Protein AF-A0A8S8YWQ6-F1 (afdb_monomer_lite)

Radius of gyration: 25.41 Å; chains: 1; bounding box: 60×23×82 Å

Secondary structure (DSSP, 8-state):
----S--EEEEEGGGSTTTS-SEEEETTEEEEEEBTTTTB-HHHHHHHHHHHHHHHHHHHHHTT-TT--HHHHHHHHHHHHHHHHHHHHHHHHHHHHHHHHHHHHHHHHHHHHHHHHHHHHHHTT-

pLDDT: mean 85.39, std 10.54, range [41.44, 98.25]

Foldseek 3Di:
DPDDQEEEAEDAQVVQDDPHDQWDDDPRYIYHYDHPVVRRCLRVVLVVVLNVLVVVVVVCVVVVPPPDPVVVSVVVSVVSVVVVSVVVVVVVVVVVVVVVVVVVVVVVVVVVVVVVVVVVVVVVVD

Structure (mmCIF, N/CA/C/O backbone):
data_AF-A0A8S8YWQ6-F1
#
_entry.id   AF-A0A8S8YWQ6-F1
#
loop_
_atom_site.group_PDB
_atom_site.id
_atom_site.type_symbol
_atom_site.label_atom_id
_atom_site.label_alt_id
_atom_site.label_comp_id
_atom_site.label_asym_id
_atom_site.label_entity_id
_atom_site.label_seq_id
_atom_site.pdbx_PDB_ins_code
_atom_site.Cartn_x
_atom_site.Cartn_y
_atom_site.Cartn_z
_atom_site.occupancy
_atom_site.B_iso_or_equiv
_atom_site.auth_seq_id
_atom_site.auth_comp_id
_atom_site.auth_asym_id
_atom_site.auth_atom_id
_atom_site.pdbx_PDB_model_num
ATOM 1 N N . MET A 1 1 ? -28.868 10.531 22.334 1.00 41.44 1 MET A N 1
ATOM 2 C CA . MET A 1 1 ? -28.285 11.270 21.193 1.00 41.44 1 MET A CA 1
ATOM 3 C C . MET A 1 1 ? -28.270 10.311 20.001 1.00 41.44 1 MET A C 1
ATOM 5 O O . MET A 1 1 ? -27.712 9.237 20.151 1.00 41.44 1 MET A O 1
ATOM 9 N N . ARG A 1 2 ? -28.963 10.593 18.886 1.00 46.91 2 ARG A N 1
ATOM 10 C CA . ARG A 1 2 ? -28.891 9.784 17.646 1.00 46.91 2 ARG A CA 1
ATOM 11 C C . ARG A 1 2 ? -27.963 10.508 16.667 1.00 46.91 2 ARG A C 1
ATOM 13 O O . ARG A 1 2 ? -28.437 11.207 15.781 1.00 46.91 2 ARG A O 1
ATOM 20 N N . GLY A 1 3 ? -26.660 10.428 16.908 1.00 60.19 3 GLY A N 1
ATOM 21 C CA . GLY A 1 3 ? -25.619 10.933 16.010 1.00 60.19 3 GLY A CA 1
ATOM 22 C C . GLY A 1 3 ? -24.643 9.803 15.699 1.00 60.19 3 GLY A C 1
ATOM 23 O O . GLY A 1 3 ? -24.476 8.909 16.528 1.00 60.19 3 GLY A O 1
ATOM 24 N N . ALA A 1 4 ? -24.048 9.804 14.506 1.00 65.31 4 ALA A N 1
ATOM 25 C CA . ALA A 1 4 ? -22.941 8.900 14.212 1.00 65.31 4 ALA A CA 1
ATOM 26 C C . ALA A 1 4 ? -21.738 9.294 15.085 1.00 65.31 4 ALA A C 1
ATOM 28 O O . ALA A 1 4 ? -21.387 10.468 15.121 1.00 65.31 4 ALA A O 1
ATOM 29 N N . VAL A 1 5 ? -21.152 8.321 15.789 1.00 75.81 5 VAL A N 1
ATOM 30 C CA . VAL A 1 5 ? -19.989 8.516 16.683 1.00 75.81 5 VAL A CA 1
ATOM 31 C C . VAL A 1 5 ? -18.671 8.521 15.897 1.00 75.81 5 VAL A C 1
ATOM 33 O O . VAL A 1 5 ? -17.676 9.063 16.344 1.00 75.81 5 VAL A O 1
ATOM 36 N N . CYS A 1 6 ? -18.650 7.908 14.713 1.00 82.06 6 CYS A N 1
ATOM 37 C CA . CYS A 1 6 ? -17.522 7.943 13.786 1.00 82.06 6 CYS A CA 1
ATOM 38 C C . CYS A 1 6 ? -17.994 7.579 12.372 1.00 82.06 6 CYS A C 1
ATOM 40 O O . CYS A 1 6 ? -18.951 6.811 12.212 1.00 82.06 6 CYS A O 1
ATOM 42 N N . GLY A 1 7 ? -17.299 8.070 11.346 1.00 86.12 7 GLY A N 1
ATOM 43 C CA . GLY A 1 7 ? -17.546 7.747 9.941 1.00 86.12 7 GLY A CA 1
ATOM 44 C C . GLY A 1 7 ? -16.299 7.227 9.226 1.00 86.12 7 GLY A C 1
ATOM 45 O O . GLY A 1 7 ? -15.176 7.615 9.542 1.00 86.12 7 GLY A O 1
ATOM 46 N N . ILE A 1 8 ? -16.500 6.357 8.232 1.00 91.81 8 ILE A N 1
ATOM 47 C CA . ILE A 1 8 ? -15.454 5.944 7.288 1.00 91.81 8 ILE A CA 1
ATOM 48 C C . ILE A 1 8 ? -15.889 6.374 5.886 1.00 91.81 8 ILE A C 1
ATOM 50 O O . ILE A 1 8 ? -16.805 5.790 5.307 1.00 91.81 8 ILE A O 1
ATOM 54 N N . GLY A 1 9 ? -15.239 7.401 5.350 1.00 89.94 9 GLY A N 1
ATOM 55 C CA . GLY A 1 9 ? -15.332 7.788 3.949 1.00 89.94 9 GLY A CA 1
ATOM 56 C C . GLY A 1 9 ? -14.414 6.918 3.095 1.00 89.94 9 GLY A C 1
ATOM 57 O O . GLY A 1 9 ? -13.270 6.658 3.469 1.00 89.94 9 GLY A O 1
ATOM 58 N N . LEU A 1 10 ? -14.908 6.472 1.942 1.00 90.19 10 LEU A N 1
ATOM 59 C CA . LEU A 1 10 ? -14.115 5.729 0.965 1.00 90.19 10 LEU A CA 1
ATOM 60 C C . LEU A 1 10 ? -13.709 6.651 -0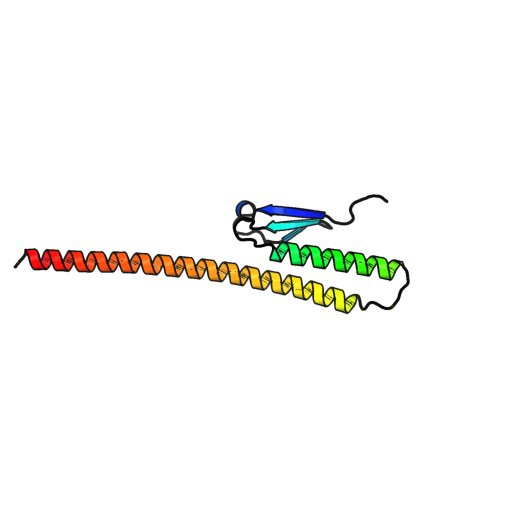.177 1.00 90.19 10 LEU A C 1
ATOM 62 O O . LEU A 1 10 ? -14.528 7.416 -0.685 1.00 90.19 10 LEU A O 1
ATOM 66 N N . MET A 1 11 ? -12.461 6.534 -0.608 1.00 89.00 11 MET A N 1
ATOM 67 C CA . MET A 1 11 ? -11.953 7.216 -1.790 1.00 89.00 11 MET A CA 1
ATOM 68 C C . MET A 1 11 ? -11.182 6.222 -2.650 1.00 89.00 11 MET A C 1
ATOM 70 O O . MET A 1 11 ? -10.412 5.420 -2.126 1.00 89.00 11 MET A O 1
ATOM 74 N N . GLU A 1 12 ? -11.369 6.244 -3.972 1.00 85.69 12 GLU A N 1
ATOM 75 C CA . GLU A 1 12 ? -10.539 5.386 -4.824 1.00 85.69 12 GLU A CA 1
ATOM 76 C C . GLU A 1 12 ? -9.089 5.875 -4.791 1.00 85.69 12 GLU A C 1
ATOM 78 O O . GLU A 1 12 ? -8.822 7.079 -4.875 1.00 85.69 12 GLU A O 1
ATOM 83 N N . ARG A 1 13 ? -8.142 4.935 -4.729 1.00 78.56 13 ARG A N 1
ATOM 84 C CA . ARG A 1 13 ? -6.709 5.223 -4.594 1.00 78.56 13 ARG A CA 1
ATOM 85 C C . ARG A 1 13 ? -6.199 6.211 -5.647 1.00 78.56 13 ARG A C 1
ATOM 87 O O . ARG A 1 13 ? -5.398 7.083 -5.319 1.00 78.56 13 ARG A O 1
ATOM 94 N N . LYS A 1 14 ? -6.683 6.122 -6.891 1.00 80.31 14 LYS A N 1
ATOM 95 C CA . LYS A 1 14 ? -6.263 7.011 -7.990 1.00 80.31 14 LYS A CA 1
ATOM 96 C C . LYS A 1 14 ? -6.551 8.499 -7.731 1.00 80.31 14 LYS A C 1
ATOM 98 O O . LYS A 1 14 ? -5.873 9.347 -8.301 1.00 80.31 14 LYS A O 1
ATOM 103 N N . TRP A 1 15 ? -7.491 8.820 -6.838 1.00 80.25 15 TRP A N 1
ATOM 104 C CA . TRP A 1 15 ? -7.853 10.196 -6.477 1.00 80.25 15 TRP A CA 1
ATOM 105 C C . TRP A 1 15 ? -7.116 10.731 -5.241 1.00 80.25 15 TRP A C 1
ATOM 107 O O . TRP A 1 15 ? -7.170 11.928 -4.982 1.00 80.25 15 TRP A O 1
ATOM 117 N N . MET A 1 16 ? -6.393 9.883 -4.497 1.00 74.12 16 MET A N 1
ATOM 118 C CA . MET A 1 16 ? -5.637 10.293 -3.297 1.00 74.12 16 MET A CA 1
ATOM 119 C C . MET A 1 16 ? -4.340 11.047 -3.618 1.00 74.12 16 MET A C 1
ATOM 121 O O . MET A 1 16 ? -3.723 11.658 -2.751 1.00 74.12 16 MET A O 1
ATOM 125 N N . GLY A 1 17 ? -3.893 11.036 -4.872 1.00 65.19 17 GLY A N 1
ATOM 126 C CA . GLY A 1 17 ? -2.594 11.593 -5.238 1.00 65.19 17 GLY A CA 1
ATOM 127 C C . GLY A 1 17 ? -1.414 10.791 -4.668 1.00 65.19 17 GLY A C 1
ATOM 128 O O . GLY A 1 17 ? -1.547 9.915 -3.820 1.00 65.19 17 GLY A O 1
ATOM 129 N N . VAL A 1 18 ? -0.210 11.086 -5.161 1.00 58.94 18 VAL A N 1
ATOM 130 C CA . VAL A 1 18 ? 0.992 10.243 -4.965 1.00 58.94 18 VAL A CA 1
ATOM 131 C C . VAL A 1 18 ? 1.559 10.304 -3.534 1.00 58.94 18 VAL A C 1
ATOM 133 O O . VAL A 1 18 ? 2.380 9.475 -3.154 1.00 58.94 18 VAL A O 1
ATOM 136 N N . ARG A 1 19 ? 1.147 11.293 -2.728 1.00 55.50 19 ARG A N 1
ATOM 137 C CA . ARG A 1 19 ? 1.719 11.571 -1.395 1.00 55.50 19 ARG A CA 1
ATOM 138 C C . ARG A 1 19 ? 0.746 11.409 -0.226 1.00 55.50 19 ARG A C 1
ATOM 140 O O . ARG A 1 19 ? 1.184 11.562 0.910 1.00 55.50 19 ARG A O 1
ATOM 147 N N . GLN A 1 20 ? -0.541 11.145 -0.461 1.00 57.28 20 GLN A N 1
ATOM 148 C CA . GLN A 1 20 ? -1.473 10.964 0.654 1.00 57.28 20 GLN A CA 1
ATOM 149 C C . GLN A 1 20 ? -1.347 9.555 1.232 1.00 57.28 20 GLN A C 1
ATOM 151 O O . GLN A 1 20 ? -1.272 8.562 0.508 1.00 57.28 20 GLN A O 1
ATOM 156 N N . HIS A 1 21 ? -1.327 9.475 2.562 1.00 63.66 21 HIS A N 1
ATOM 157 C CA . HIS A 1 21 ? -1.472 8.212 3.271 1.00 63.66 21 HIS A CA 1
ATOM 158 C C . HIS A 1 21 ? -2.797 7.556 2.869 1.00 63.66 21 HIS A C 1
ATOM 160 O O . HIS A 1 21 ? -3.814 8.234 2.768 1.00 63.66 21 HIS A O 1
ATOM 166 N N . VAL A 1 22 ? -2.804 6.231 2.692 1.00 75.06 22 VAL A N 1
ATOM 167 C CA . VAL A 1 22 ? -4.010 5.452 2.335 1.00 75.06 22 VAL A CA 1
ATOM 168 C C . VAL A 1 22 ? -5.093 5.552 3.423 1.00 75.06 22 VAL A C 1
ATOM 170 O O . VAL A 1 22 ? -6.240 5.185 3.200 1.00 75.06 22 VAL A O 1
ATOM 173 N N . VAL A 1 23 ? -4.740 6.054 4.606 1.00 83.50 23 VAL A N 1
ATOM 174 C CA . VAL A 1 23 ? -5.671 6.398 5.677 1.00 83.50 23 VAL A CA 1
ATOM 175 C C . VAL A 1 23 ? -5.399 7.838 6.108 1.00 83.50 23 VAL A C 1
ATOM 177 O O . VAL A 1 23 ? -4.311 8.137 6.600 1.00 83.50 23 VAL A O 1
ATOM 180 N N . GLY A 1 24 ? -6.387 8.710 5.935 1.00 81.31 24 GLY A N 1
ATOM 181 C CA . GLY A 1 24 ? -6.468 10.022 6.571 1.00 81.31 24 GLY A CA 1
ATOM 182 C C . GLY A 1 24 ? -7.413 9.964 7.769 1.00 81.31 24 GLY A C 1
ATOM 183 O O . GLY A 1 24 ? -8.399 9.227 7.741 1.00 81.31 24 GLY A O 1
ATOM 184 N N . GLN A 1 25 ? -7.115 10.720 8.822 1.00 82.31 25 GLN A N 1
ATOM 185 C CA . GLN A 1 25 ? -7.999 10.872 9.976 1.00 82.31 25 GLN A CA 1
ATOM 186 C C . GLN A 1 25 ? -8.289 12.360 10.182 1.00 82.31 25 GLN A C 1
ATOM 188 O O . GLN A 1 25 ? -7.356 13.153 10.291 1.00 82.31 25 GLN A O 1
ATOM 193 N N . GLU A 1 26 ? -9.571 12.708 10.245 1.00 80.69 26 GLU A N 1
ATOM 194 C CA . GLU A 1 26 ? -10.078 14.028 10.619 1.00 80.69 26 GLU A CA 1
ATOM 195 C C . GLU A 1 26 ? -11.003 13.844 11.823 1.00 80.69 26 GLU A C 1
ATOM 197 O O . GLU A 1 26 ? -12.126 13.353 11.693 1.00 80.69 26 GLU A O 1
ATOM 202 N N . ASP A 1 27 ? -10.497 14.183 13.008 1.00 83.19 27 ASP A N 1
ATOM 203 C CA . ASP A 1 27 ? -11.159 13.953 14.293 1.00 83.19 27 ASP A CA 1
ATOM 204 C C . ASP A 1 27 ? -11.596 12.484 14.477 1.00 83.19 27 ASP A C 1
ATOM 206 O O . ASP A 1 27 ? -10.764 11.570 14.545 1.00 83.19 27 ASP A O 1
ATOM 210 N N . GLU A 1 28 ? -12.906 12.255 14.565 1.00 79.31 28 GLU A N 1
ATOM 211 C CA . GLU A 1 28 ? -13.545 10.946 14.731 1.00 79.31 28 GLU A CA 1
ATOM 212 C C . GLU A 1 28 ? -13.778 10.231 13.387 1.00 79.31 28 GLU A C 1
ATOM 214 O O . GLU A 1 28 ? -14.177 9.065 13.356 1.00 79.31 28 GLU A O 1
ATOM 219 N N . ASN A 1 29 ? -13.521 10.906 12.263 1.00 85.12 29 ASN A N 1
ATOM 220 C CA . ASN A 1 29 ? -13.765 10.397 10.922 1.00 85.12 29 ASN A CA 1
ATOM 221 C C . ASN A 1 29 ? -12.478 9.947 10.233 1.00 85.12 29 ASN A C 1
ATOM 223 O O . ASN A 1 29 ? -11.397 10.508 10.412 1.00 85.12 29 ASN A O 1
ATOM 227 N N . PHE A 1 30 ? -12.614 8.930 9.390 1.00 88.56 30 PHE A N 1
ATOM 228 C CA . PHE A 1 30 ? -11.521 8.365 8.613 1.00 88.56 30 PHE A CA 1
ATOM 229 C C . PHE A 1 30 ? -11.836 8.467 7.127 1.00 88.56 30 PHE A C 1
ATOM 231 O O . PHE A 1 30 ? -12.946 8.158 6.706 1.00 88.56 30 PHE A O 1
ATOM 238 N N . ILE A 1 31 ? -10.845 8.843 6.327 1.00 89.31 31 ILE A N 1
ATOM 239 C CA . ILE A 1 31 ? -10.886 8.734 4.868 1.00 89.31 31 ILE A CA 1
ATOM 240 C C . ILE A 1 31 ? -9.937 7.609 4.480 1.00 89.31 31 ILE A C 1
ATOM 242 O O . ILE A 1 31 ? -8.752 7.651 4.810 1.00 89.31 31 ILE A O 1
ATOM 246 N N . VAL A 1 32 ? -10.452 6.593 3.795 1.00 90.00 32 VAL A N 1
ATOM 247 C CA . VAL A 1 32 ? -9.685 5.405 3.426 1.00 90.00 32 VAL A CA 1
ATOM 248 C C . VAL A 1 32 ? -9.630 5.240 1.916 1.00 90.00 32 VAL A C 1
ATOM 250 O O . VAL A 1 32 ? -10.653 5.170 1.235 1.00 90.00 32 VAL A O 1
ATOM 253 N N . GLY A 1 33 ? -8.404 5.123 1.419 1.00 88.94 33 GLY A N 1
ATOM 254 C CA . GLY A 1 33 ? -8.088 4.720 0.063 1.00 88.94 33 GLY A CA 1
ATOM 255 C C . GLY A 1 33 ? -8.383 3.255 -0.185 1.00 88.94 33 GLY A C 1
ATOM 256 O O . GLY A 1 33 ? -7.799 2.395 0.474 1.00 88.94 33 GLY A O 1
ATOM 257 N N . VAL A 1 34 ? -9.223 2.976 -1.175 1.00 88.81 34 VAL A N 1
ATOM 258 C CA . VAL A 1 34 ? -9.520 1.620 -1.650 1.00 88.81 34 VAL A CA 1
ATOM 259 C C . VAL A 1 34 ? -9.155 1.473 -3.122 1.00 88.81 34 VAL A C 1
ATOM 261 O O . VAL A 1 34 ? -9.201 2.434 -3.892 1.00 88.81 34 VAL A O 1
ATOM 264 N N . ASP A 1 35 ? -8.766 0.266 -3.511 1.00 86.00 35 ASP A N 1
ATOM 265 C CA . ASP A 1 35 ? -8.470 -0.083 -4.899 1.00 86.00 35 ASP A CA 1
ATOM 266 C C . ASP A 1 35 ? -9.448 -1.174 -5.333 1.00 86.00 35 ASP A C 1
ATOM 268 O O . ASP A 1 35 ? -9.234 -2.354 -5.056 1.00 86.00 35 ASP A O 1
ATOM 272 N N . TRP A 1 36 ? -10.560 -0.754 -5.941 1.00 85.25 36 TRP A N 1
ATOM 273 C CA . TRP A 1 36 ? -11.629 -1.659 -6.367 1.00 85.25 36 TRP A CA 1
ATOM 274 C C . TRP A 1 36 ? -11.169 -2.624 -7.457 1.00 85.25 36 TRP A C 1
ATOM 276 O O . TRP A 1 36 ? -11.602 -3.768 -7.475 1.00 85.25 36 TRP A O 1
ATOM 286 N N . ASP A 1 37 ? -10.268 -2.180 -8.333 1.00 86.62 37 ASP A N 1
ATOM 287 C CA . ASP A 1 37 ? -9.798 -2.976 -9.469 1.00 86.62 37 ASP A CA 1
ATOM 288 C C . ASP A 1 37 ? -8.871 -4.120 -9.028 1.00 86.62 37 ASP A C 1
ATOM 290 O O . ASP A 1 37 ? -8.739 -5.124 -9.725 1.00 86.62 37 ASP A O 1
ATOM 294 N N . ASN A 1 38 ? -8.226 -3.972 -7.866 1.00 83.62 38 ASN A N 1
ATOM 295 C CA . ASN A 1 38 ? -7.258 -4.927 -7.324 1.00 83.62 38 ASN A CA 1
ATOM 296 C C . ASN A 1 38 ? -7.728 -5.607 -6.027 1.00 83.62 38 ASN A C 1
ATOM 298 O O . ASN A 1 38 ? -6.904 -6.208 -5.333 1.00 83.62 38 ASN A O 1
ATOM 302 N N . ASP A 1 39 ? -9.008 -5.462 -5.667 1.00 85.25 39 ASP A N 1
ATOM 303 C CA . ASP A 1 39 ? -9.592 -5.941 -4.407 1.00 85.25 39 ASP A CA 1
ATOM 304 C C . ASP A 1 39 ? -8.758 -5.572 -3.153 1.00 85.25 39 ASP A C 1
ATOM 306 O O . ASP A 1 39 ? -8.674 -6.319 -2.172 1.00 85.25 39 ASP A O 1
ATOM 310 N N . ASP A 1 40 ? -8.104 -4.403 -3.159 1.00 85.19 40 ASP A N 1
ATOM 311 C CA . ASP A 1 40 ? -7.243 -3.967 -2.054 1.00 85.19 40 ASP A CA 1
ATOM 312 C C . ASP A 1 40 ? -8.051 -3.185 -1.016 1.00 85.19 40 ASP A C 1
ATOM 314 O O . ASP A 1 40 ? -8.169 -1.954 -1.061 1.00 85.19 40 ASP A O 1
ATOM 318 N N . PHE A 1 41 ? -8.596 -3.929 -0.054 1.00 89.62 41 PHE A N 1
ATOM 319 C CA . PHE A 1 41 ? -9.406 -3.403 1.047 1.00 89.62 41 PHE A CA 1
ATOM 320 C C . PHE A 1 41 ? -8.712 -3.486 2.410 1.00 89.62 41 PHE A C 1
ATOM 322 O O . PHE A 1 41 ? -9.337 -3.213 3.434 1.00 89.62 41 PHE A O 1
ATOM 329 N N . LEU A 1 42 ? -7.420 -3.830 2.461 1.00 89.56 42 LEU A N 1
ATOM 330 C CA . LEU A 1 42 ? -6.725 -4.076 3.729 1.00 89.56 42 LEU A CA 1
ATOM 331 C C . LEU A 1 42 ? -6.748 -2.848 4.654 1.00 89.56 42 LEU A C 1
ATOM 333 O O . LEU A 1 42 ? -6.951 -2.974 5.860 1.00 89.56 42 LEU A O 1
ATOM 337 N N . ALA A 1 43 ? -6.567 -1.648 4.095 1.00 88.75 43 ALA A N 1
ATOM 338 C CA . ALA A 1 43 ? -6.632 -0.411 4.870 1.00 88.75 43 ALA A CA 1
ATOM 339 C C . ALA A 1 43 ? -8.028 -0.184 5.473 1.00 88.75 43 ALA A C 1
ATOM 341 O O . ALA A 1 43 ? -8.142 0.164 6.649 1.00 88.75 43 ALA A O 1
ATOM 342 N N . LEU A 1 44 ? -9.080 -0.446 4.690 1.00 92.19 44 LEU A N 1
ATOM 343 C CA . LEU A 1 44 ? -10.468 -0.361 5.139 1.00 92.19 44 LEU A CA 1
ATOM 344 C C . LEU A 1 44 ? -10.744 -1.375 6.245 1.00 92.19 44 LEU A C 1
ATOM 346 O O . LEU A 1 44 ? -11.309 -1.016 7.275 1.00 92.19 44 LEU A O 1
ATOM 350 N N . GLU A 1 45 ? -10.298 -2.615 6.071 1.00 92.12 45 GLU A N 1
ATOM 351 C CA . GLU A 1 45 ? -10.465 -3.668 7.066 1.00 92.12 45 GLU A CA 1
ATOM 352 C C . GLU A 1 45 ? -9.806 -3.292 8.399 1.00 92.12 45 GLU A C 1
ATOM 354 O O . GLU A 1 45 ? -10.436 -3.405 9.453 1.00 92.12 45 GLU A O 1
ATOM 359 N N . VAL A 1 46 ? -8.563 -2.799 8.365 1.00 90.06 46 VAL A N 1
ATOM 360 C CA . VAL A 1 46 ? -7.836 -2.373 9.569 1.00 90.06 46 VAL A CA 1
ATOM 361 C C . VAL A 1 46 ? -8.561 -1.224 10.267 1.00 90.06 46 VAL A C 1
ATOM 363 O O . VAL A 1 46 ? -8.751 -1.286 11.484 1.00 90.06 46 VAL A O 1
ATOM 366 N N . VAL A 1 47 ? -8.992 -0.195 9.531 1.00 90.00 47 VAL A N 1
ATOM 367 C CA . VAL A 1 47 ? -9.709 0.956 10.105 1.00 90.00 47 VAL A CA 1
ATOM 368 C C . VAL A 1 47 ? -11.049 0.523 10.695 1.00 90.00 47 VAL A C 1
ATOM 370 O O . VAL A 1 47 ? -11.318 0.810 11.861 1.00 90.00 47 VAL A O 1
ATOM 373 N N . TYR A 1 48 ? -11.846 -0.235 9.942 1.00 91.81 48 TYR A N 1
ATOM 374 C CA . TYR A 1 48 ? -13.146 -0.735 10.381 1.00 91.81 48 TYR A CA 1
ATOM 375 C C . TYR A 1 48 ? -13.035 -1.595 11.642 1.00 91.81 48 TYR A C 1
ATOM 377 O O . TYR A 1 48 ? -13.726 -1.348 12.632 1.00 91.81 48 TYR A O 1
ATOM 385 N N . ARG A 1 49 ? -12.138 -2.590 11.643 1.00 91.00 49 ARG A N 1
ATOM 386 C CA . ARG A 1 49 ? -11.956 -3.486 12.793 1.00 91.00 49 ARG A CA 1
ATOM 387 C C . ARG A 1 49 ? -11.420 -2.740 14.011 1.00 91.00 49 ARG A C 1
ATOM 389 O O . ARG A 1 49 ? -11.825 -3.057 15.127 1.00 91.00 49 ARG A O 1
ATOM 396 N N . THR A 1 50 ? -10.571 -1.734 13.800 1.00 88.50 50 THR A N 1
ATOM 397 C CA . THR A 1 50 ? -10.064 -0.881 14.880 1.00 88.50 50 THR A CA 1
ATOM 398 C C . THR A 1 50 ? -11.175 -0.053 15.512 1.00 88.50 50 THR A C 1
ATOM 400 O O . THR A 1 50 ? -11.356 -0.124 16.724 1.00 88.50 50 THR A O 1
ATOM 403 N N . LEU A 1 51 ? -11.948 0.670 14.701 1.00 88.06 51 LEU A N 1
ATOM 404 C CA . LEU A 1 51 ? -13.069 1.485 15.171 1.00 88.06 51 LEU A CA 1
ATOM 405 C C . LEU A 1 51 ? -14.109 0.646 15.906 1.00 88.06 51 LEU A C 1
ATOM 407 O O . LEU A 1 51 ? -14.503 0.966 17.023 1.00 88.06 51 LEU A O 1
ATOM 411 N N . ARG A 1 52 ? -14.503 -0.483 15.313 1.00 89.06 52 ARG A N 1
ATOM 412 C CA . ARG A 1 52 ? -15.465 -1.400 15.925 1.00 89.06 52 ARG A CA 1
ATOM 413 C C . ARG A 1 52 ? -14.984 -1.899 17.288 1.00 89.06 52 ARG A C 1
ATOM 415 O O . ARG A 1 52 ? -15.772 -1.949 18.224 1.00 89.06 52 ARG A O 1
ATOM 422 N N . ALA A 1 53 ? -13.712 -2.277 17.404 1.00 88.00 53 ALA A N 1
ATOM 423 C CA . ALA A 1 53 ? -13.153 -2.743 18.668 1.00 88.00 53 ALA A CA 1
ATOM 424 C C . ALA A 1 53 ? -13.116 -1.636 19.735 1.00 88.00 53 ALA A C 1
ATOM 426 O O . ALA A 1 53 ? -13.404 -1.911 20.897 1.00 88.00 53 ALA A O 1
ATOM 427 N N . GLN A 1 54 ? -12.806 -0.395 19.345 1.00 84.69 54 GLN A N 1
ATOM 428 C CA . GLN A 1 54 ? -12.825 0.759 20.251 1.00 84.69 54 GLN A CA 1
ATOM 429 C C . GLN A 1 54 ? -14.233 1.035 20.786 1.00 84.69 54 GLN A C 1
ATOM 431 O O . GLN A 1 54 ? -14.398 1.118 21.999 1.00 84.69 54 GLN A O 1
ATOM 436 N N . LEU A 1 55 ? -15.235 1.072 19.903 1.00 86.19 55 LEU A N 1
ATOM 437 C CA . LEU A 1 55 ? -16.634 1.304 20.278 1.00 86.19 55 LEU A CA 1
ATOM 438 C C . LEU A 1 55 ? -17.168 0.224 21.227 1.00 86.19 55 LEU A C 1
ATOM 440 O O . LEU A 1 55 ? -17.798 0.537 22.231 1.00 86.19 55 LEU A O 1
ATOM 444 N N . ILE A 1 56 ? -16.879 -1.053 20.947 1.00 86.44 56 ILE A N 1
ATOM 445 C CA . ILE A 1 56 ? -17.288 -2.164 21.822 1.00 86.44 56 ILE A CA 1
ATOM 446 C C . ILE A 1 56 ? -16.629 -2.039 23.203 1.00 86.44 56 ILE A C 1
ATOM 448 O O . ILE A 1 56 ? -17.294 -2.209 24.220 1.00 86.44 56 ILE A O 1
ATOM 452 N N . ALA A 1 57 ? -15.333 -1.726 23.256 1.00 83.81 57 ALA A N 1
ATOM 453 C CA . ALA A 1 57 ? -14.617 -1.583 24.522 1.00 83.81 57 ALA A CA 1
ATOM 454 C C . ALA A 1 57 ? -15.075 -0.364 25.343 1.00 83.81 57 ALA A C 1
ATOM 456 O O . ALA A 1 57 ? -15.004 -0.385 26.572 1.00 83.81 57 ALA A O 1
ATOM 457 N N . GLU A 1 58 ? -15.516 0.711 24.689 1.00 83.88 58 GLU A N 1
ATOM 458 C CA . GLU A 1 58 ? -16.123 1.869 25.352 1.00 83.88 58 GLU A CA 1
ATOM 459 C C . GLU A 1 58 ? -17.491 1.534 25.942 1.00 83.88 58 GLU A C 1
ATOM 461 O O . GLU A 1 58 ? -17.725 1.838 27.112 1.00 83.88 58 GLU A O 1
ATOM 466 N N . GLU A 1 59 ? -18.343 0.836 25.189 1.00 84.56 59 GLU A N 1
ATOM 467 C CA . GLU A 1 59 ? -19.666 0.417 25.660 1.00 84.56 59 GLU A CA 1
ATOM 468 C C . GLU A 1 59 ? -19.568 -0.511 26.880 1.00 84.56 59 GLU A C 1
ATOM 470 O O . GLU A 1 59 ? -20.236 -0.286 27.891 1.00 84.56 59 GLU A O 1
ATOM 475 N N . ILE A 1 60 ? -18.680 -1.510 26.832 1.00 82.69 60 ILE A N 1
ATOM 476 C CA . ILE A 1 60 ? -18.505 -2.479 27.926 1.00 82.69 60 ILE A CA 1
ATOM 477 C C . ILE A 1 60 ? -18.002 -1.784 29.198 1.00 82.69 60 ILE A C 1
ATOM 479 O O . ILE A 1 60 ? -18.554 -1.996 30.277 1.00 82.69 60 ILE A O 1
ATOM 483 N N . ARG A 1 61 ? -17.052 -0.845 29.069 1.00 79.44 61 ARG A N 1
ATOM 484 C CA . ARG A 1 61 ? -16.634 0.007 30.196 1.00 79.44 61 ARG A CA 1
ATOM 485 C C . ARG A 1 61 ? -17.773 0.848 30.754 1.00 79.44 61 ARG A C 1
ATOM 487 O O . ARG A 1 61 ? -17.892 0.977 31.968 1.00 79.44 61 ARG A O 1
ATOM 494 N N . SER A 1 62 ? -18.590 1.441 29.886 1.00 82.38 62 SER A N 1
ATOM 495 C CA . SER A 1 62 ? -19.720 2.269 30.320 1.00 82.38 62 SER A CA 1
ATOM 496 C C . SER A 1 62 ? -20.806 1.460 31.042 1.00 82.38 62 SER A C 1
ATOM 498 O O . SER A 1 62 ? -21.524 2.006 31.877 1.00 82.38 62 SER A O 1
ATOM 500 N N . SER A 1 63 ? -20.866 0.152 30.774 1.00 82.12 63 SER A N 1
ATOM 501 C CA . SER A 1 63 ? -21.799 -0.801 31.380 1.00 82.12 63 SER A CA 1
ATOM 502 C C . SER A 1 63 ? -21.349 -1.308 32.760 1.00 82.12 63 SER A C 1
ATOM 504 O O . SER A 1 63 ? -22.133 -1.951 33.453 1.00 82.12 63 SER A O 1
ATOM 506 N N . GLY A 1 64 ? -20.113 -1.008 33.187 1.00 69.50 64 GLY A N 1
ATOM 507 C CA . GLY A 1 64 ? -19.564 -1.442 34.478 1.00 69.50 64 GLY A CA 1
ATOM 508 C C . GLY A 1 64 ? -19.100 -2.904 34.523 1.00 69.50 64 GLY A C 1
ATOM 509 O O . GLY A 1 64 ? -18.856 -3.425 35.610 1.00 69.50 64 GLY A O 1
ATOM 510 N N . GLU A 1 65 ? -18.978 -3.567 33.368 1.00 68.69 65 GLU A N 1
ATOM 511 C CA . GLU A 1 65 ? -18.382 -4.903 33.255 1.00 68.69 65 GLU A CA 1
ATOM 512 C C . GLU A 1 65 ? -16.851 -4.784 33.175 1.00 68.69 65 GLU A C 1
ATOM 514 O O . GLU A 1 65 ? -16.292 -4.292 32.194 1.00 68.69 65 GLU A O 1
ATOM 519 N N . ASP A 1 66 ? -16.162 -5.227 34.227 1.00 64.06 66 ASP A N 1
ATOM 520 C CA . ASP A 1 66 ? -14.738 -4.944 34.471 1.00 64.06 66 ASP A CA 1
ATOM 521 C C . ASP A 1 66 ? -13.784 -6.036 33.927 1.00 64.06 66 ASP A C 1
ATOM 523 O O . ASP A 1 66 ? -12.725 -6.304 34.490 1.00 64.06 66 ASP A O 1
ATOM 527 N N . GLU A 1 67 ? -14.159 -6.713 32.834 1.00 71.00 67 GLU A N 1
ATOM 528 C CA . GLU A 1 67 ? -13.419 -7.885 32.319 1.00 71.00 67 GLU A CA 1
ATOM 529 C C . GLU A 1 67 ? -12.488 -7.607 31.123 1.00 71.00 67 GLU A C 1
ATOM 531 O O . GLU A 1 67 ? -11.695 -8.474 30.750 1.00 71.00 67 GLU A O 1
ATOM 536 N N . ILE A 1 68 ? -12.534 -6.421 30.503 1.00 73.75 68 ILE A N 1
ATOM 537 C CA . ILE A 1 68 ? -11.751 -6.147 29.283 1.00 73.75 68 ILE A CA 1
ATOM 538 C C . ILE A 1 68 ? -10.484 -5.342 29.574 1.00 73.75 68 ILE A C 1
ATOM 540 O O . ILE A 1 68 ? -10.542 -4.175 29.956 1.00 73.75 68 ILE A O 1
ATOM 544 N N . ASP A 1 69 ? -9.327 -5.927 29.245 1.00 82.88 69 ASP A N 1
ATOM 545 C CA . ASP A 1 69 ? -8.042 -5.220 29.170 1.00 82.88 69 ASP A CA 1
ATOM 546 C C . ASP A 1 69 ? -8.004 -4.294 27.938 1.00 82.88 69 ASP A C 1
ATOM 548 O O . ASP A 1 69 ? -7.536 -4.634 26.842 1.00 82.88 69 ASP A O 1
ATOM 552 N N . VAL A 1 70 ? -8.555 -3.092 28.108 1.00 79.25 70 VAL A N 1
ATOM 553 C CA . VAL A 1 70 ? -8.640 -2.104 27.028 1.00 79.25 70 VAL A CA 1
ATOM 554 C C . VAL A 1 70 ? -7.271 -1.531 26.655 1.00 79.25 70 VAL A C 1
ATOM 556 O O . VAL A 1 70 ? -7.082 -1.070 25.524 1.00 79.25 70 VAL A O 1
ATOM 559 N N . ASP A 1 71 ? -6.297 -1.574 27.558 1.00 82.12 71 ASP A N 1
ATOM 560 C CA . ASP A 1 71 ? -4.948 -1.093 27.274 1.00 82.12 71 ASP A CA 1
ATOM 561 C C . ASP A 1 71 ? -4.207 -2.068 26.355 1.00 82.12 71 ASP A C 1
ATOM 563 O O . ASP A 1 71 ? -3.605 -1.642 25.360 1.00 82.12 71 ASP A O 1
ATOM 567 N N . ALA A 1 72 ? -4.337 -3.379 26.588 1.00 86.19 72 ALA A N 1
ATOM 568 C CA . ALA A 1 72 ? -3.874 -4.396 25.649 1.00 86.19 72 ALA A CA 1
ATOM 569 C C . ALA A 1 72 ? -4.566 -4.257 24.287 1.00 86.19 72 ALA A C 1
ATOM 571 O O . ALA A 1 72 ? -3.895 -4.282 23.247 1.00 86.19 72 ALA A O 1
ATOM 572 N N . LEU A 1 73 ? -5.884 -4.029 24.269 1.00 84.56 73 LEU A N 1
ATOM 573 C CA . LEU A 1 73 ? -6.625 -3.804 23.028 1.00 84.56 73 LEU A CA 1
ATOM 574 C C . LEU A 1 73 ? -6.086 -2.588 22.260 1.00 84.56 73 LEU A C 1
ATOM 576 O O . LEU A 1 73 ? -5.726 -2.701 21.087 1.00 84.56 73 LEU A O 1
ATOM 580 N N . ARG A 1 74 ? -5.959 -1.429 22.918 1.00 81.75 74 ARG A N 1
ATOM 581 C CA . ARG A 1 74 ? -5.415 -0.200 22.314 1.00 81.75 74 ARG A CA 1
ATOM 582 C C . ARG A 1 74 ? -4.004 -0.410 21.772 1.00 81.75 74 ARG A C 1
ATOM 584 O O . ARG A 1 74 ? -3.689 0.071 20.678 1.00 81.75 74 ARG A O 1
ATOM 591 N N . LYS A 1 75 ? -3.168 -1.165 22.489 1.00 89.56 75 LYS A N 1
ATOM 592 C CA . LYS A 1 75 ? -1.817 -1.527 22.049 1.00 89.56 75 LYS A CA 1
ATOM 593 C C . LYS A 1 75 ? -1.845 -2.361 20.768 1.00 89.56 75 LYS A C 1
ATOM 595 O O . LYS A 1 75 ? -1.137 -2.023 19.819 1.00 89.56 75 LYS A O 1
ATOM 600 N N . HIS A 1 76 ? -2.676 -3.401 20.697 1.00 87.19 76 HIS A N 1
ATOM 601 C CA . HIS A 1 76 ? -2.804 -4.231 19.495 1.00 87.19 76 HIS A CA 1
ATOM 602 C C . HIS A 1 76 ? -3.333 -3.447 18.290 1.00 87.19 76 HIS A C 1
ATOM 604 O O . HIS A 1 76 ? -2.802 -3.584 17.187 1.00 87.19 76 HIS A O 1
ATOM 610 N N . LEU A 1 77 ? -4.319 -2.574 18.499 1.00 86.38 77 LEU A N 1
ATOM 611 C CA . LEU A 1 77 ? -4.873 -1.718 17.448 1.00 86.38 77 LEU A CA 1
ATOM 612 C C . LEU A 1 77 ? -3.838 -0.717 16.918 1.00 86.38 77 LEU A C 1
ATOM 614 O O . LEU A 1 77 ? -3.695 -0.541 15.708 1.00 86.38 77 LEU A O 1
ATOM 618 N N . THR A 1 78 ? -3.046 -0.123 17.813 1.00 86.94 78 THR A N 1
ATOM 619 C CA . THR A 1 78 ? -1.927 0.754 17.435 1.00 86.94 78 THR A CA 1
ATOM 620 C C . THR A 1 78 ? -0.889 -0.007 16.614 1.00 86.94 78 THR A C 1
ATOM 622 O O . THR A 1 78 ? -0.463 0.458 15.560 1.00 86.94 78 THR A O 1
ATOM 625 N N . GLN A 1 79 ? -0.526 -1.219 17.040 1.00 88.69 79 GLN A N 1
ATOM 626 C CA . GLN A 1 79 ? 0.406 -2.066 16.296 1.00 88.69 79 GLN A CA 1
ATOM 627 C C . GLN A 1 79 ? -0.121 -2.445 14.907 1.00 88.69 79 GLN A C 1
ATOM 629 O O . GLN A 1 79 ? 0.660 -2.464 13.955 1.00 88.69 79 GLN A O 1
ATOM 634 N N . ALA A 1 80 ? -1.419 -2.727 14.770 1.00 87.06 80 ALA A N 1
ATOM 635 C CA . ALA A 1 80 ? -2.035 -3.019 13.478 1.00 87.06 80 ALA A CA 1
ATOM 636 C C . ALA A 1 80 ? -1.933 -1.819 12.522 1.00 87.06 80 ALA A C 1
ATOM 638 O O . ALA A 1 80 ? -1.516 -1.988 11.376 1.00 87.06 80 ALA A O 1
ATOM 639 N N . LYS A 1 81 ? -2.207 -0.600 13.010 1.00 84.94 81 LYS A N 1
ATOM 640 C CA . LYS A 1 81 ? -2.033 0.642 12.236 1.00 84.94 81 LYS A CA 1
ATOM 641 C C . LYS A 1 81 ? -0.574 0.867 11.818 1.00 84.94 81 LYS A C 1
ATOM 643 O O . LYS A 1 81 ? -0.313 1.161 10.654 1.00 84.94 81 LYS A O 1
ATOM 648 N N . THR A 1 82 ? 0.388 0.656 12.718 1.00 88.12 82 THR A N 1
ATOM 649 C CA . THR A 1 82 ? 1.821 0.769 12.391 1.00 88.12 82 THR A CA 1
ATOM 650 C C . THR A 1 82 ? 2.246 -0.245 11.327 1.00 88.12 82 THR A C 1
ATOM 652 O O . THR A 1 82 ? 2.929 0.110 10.365 1.00 88.12 82 THR A O 1
ATOM 655 N N . LYS A 1 83 ? 1.821 -1.508 11.461 1.00 88.19 83 LYS A N 1
ATOM 656 C CA . LYS A 1 83 ? 2.109 -2.558 10.472 1.00 88.19 83 LYS A CA 1
ATOM 657 C C . LYS A 1 83 ? 1.481 -2.255 9.114 1.00 88.19 83 LYS A C 1
ATOM 659 O O . LYS A 1 83 ? 2.125 -2.503 8.100 1.00 88.19 83 LYS A O 1
ATOM 664 N N . LEU A 1 84 ? 0.276 -1.684 9.087 1.00 87.44 84 LEU A N 1
ATOM 665 C CA . LEU A 1 84 ? -0.362 -1.232 7.852 1.00 87.44 84 LEU A CA 1
ATOM 666 C C . LEU A 1 84 ? 0.482 -0.159 7.144 1.00 87.44 84 LEU A C 1
ATOM 668 O O . LEU A 1 84 ? 0.725 -0.276 5.945 1.00 87.44 84 LEU A O 1
ATOM 672 N N . GLY A 1 85 ? 0.983 0.843 7.875 1.00 84.88 85 GLY A N 1
ATOM 673 C CA . GLY A 1 85 ? 1.848 1.883 7.302 1.00 84.88 85 GLY A CA 1
ATOM 674 C C . GLY A 1 85 ? 3.158 1.330 6.722 1.00 84.88 85 GLY A C 1
ATOM 675 O O . GLY A 1 85 ? 3.574 1.721 5.626 1.00 84.88 85 GLY A O 1
ATOM 676 N N . LEU A 1 86 ? 3.776 0.363 7.410 1.00 87.75 86 LEU A N 1
ATOM 677 C CA . LEU A 1 86 ?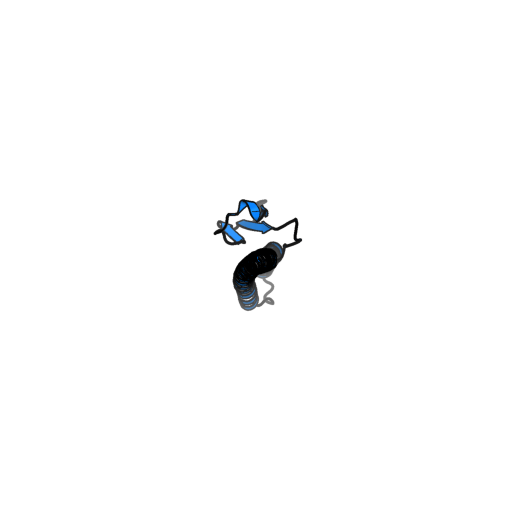 4.960 -0.350 6.911 1.00 87.75 86 LEU A CA 1
ATOM 678 C C . LEU A 1 86 ? 4.647 -1.156 5.647 1.00 87.75 86 LEU A C 1
ATOM 680 O O . LEU A 1 86 ? 5.357 -1.033 4.651 1.00 87.75 86 LEU A O 1
ATOM 684 N N . PHE A 1 87 ? 3.562 -1.934 5.662 1.00 87.75 87 PHE A N 1
ATOM 685 C CA . PHE A 1 87 ? 3.115 -2.721 4.514 1.00 87.75 87 PHE A CA 1
ATOM 686 C C . PHE A 1 87 ? 2.881 -1.844 3.278 1.00 87.75 87 PHE A C 1
ATOM 688 O O . PHE A 1 87 ? 3.336 -2.176 2.187 1.00 87.75 87 PHE A O 1
ATOM 695 N N . GLN A 1 88 ? 2.231 -0.691 3.448 1.00 82.69 88 GLN A N 1
ATOM 696 C CA . GLN A 1 88 ? 1.975 0.254 2.358 1.00 82.69 88 GLN A CA 1
ATOM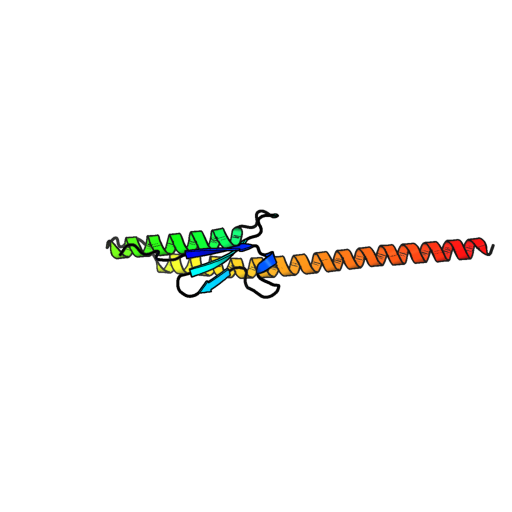 697 C C . GLN A 1 88 ? 3.266 0.846 1.790 1.00 82.69 88 GLN A C 1
ATOM 699 O O . GLN A 1 88 ? 3.426 0.913 0.571 1.00 82.69 88 GLN A O 1
ATOM 704 N N . SER A 1 89 ? 4.211 1.209 2.658 1.00 84.19 89 SER A N 1
ATOM 705 C CA . SER A 1 89 ? 5.531 1.696 2.240 1.00 84.19 89 SER A CA 1
ATOM 706 C C . SER A 1 89 ? 6.292 0.634 1.441 1.00 84.19 89 SER A C 1
ATOM 708 O O . SER A 1 89 ? 6.846 0.926 0.382 1.00 84.19 89 SER A O 1
ATOM 710 N N . MET A 1 90 ? 6.265 -0.619 1.906 1.00 87.62 90 MET A N 1
ATOM 711 C CA . MET A 1 90 ? 6.884 -1.745 1.204 1.00 87.62 90 MET A CA 1
ATOM 712 C C . MET A 1 90 ? 6.219 -2.014 -0.148 1.00 87.62 90 MET A C 1
ATOM 714 O O . MET A 1 90 ? 6.923 -2.223 -1.132 1.00 87.62 90 MET A O 1
ATOM 718 N N . LYS A 1 91 ? 4.882 -1.965 -0.219 1.00 85.44 91 LYS A N 1
ATOM 719 C CA . LYS A 1 91 ? 4.133 -2.129 -1.471 1.00 85.44 91 LYS A CA 1
ATOM 720 C C . LYS A 1 91 ? 4.516 -1.056 -2.493 1.00 85.44 91 LYS A C 1
ATOM 722 O O . LYS A 1 91 ? 4.819 -1.395 -3.631 1.00 85.44 91 LYS A O 1
ATOM 727 N N . GLY A 1 92 ? 4.588 0.211 -2.078 1.00 83.31 92 GLY A N 1
ATOM 728 C CA . GLY A 1 92 ? 5.046 1.303 -2.944 1.00 83.31 92 GLY A CA 1
ATOM 729 C C . GLY A 1 92 ? 6.490 1.119 -3.429 1.00 83.31 92 GLY A C 1
ATOM 730 O O . GLY A 1 92 ? 6.774 1.299 -4.613 1.00 83.31 92 GLY A O 1
ATOM 731 N N . GLY A 1 93 ? 7.393 0.692 -2.539 1.00 85.69 93 GLY A N 1
ATOM 732 C CA . GLY A 1 93 ? 8.778 0.371 -2.897 1.00 85.69 93 GLY A CA 1
ATOM 733 C C . GLY A 1 93 ? 8.888 -0.780 -3.902 1.00 85.69 93 GLY A C 1
ATOM 734 O O . GLY A 1 93 ? 9.647 -0.681 -4.864 1.00 85.69 93 GLY A O 1
ATOM 735 N N . ALA A 1 94 ? 8.094 -1.839 -3.724 1.00 88.81 94 ALA A N 1
ATOM 736 C CA . ALA A 1 94 ? 8.048 -2.974 -4.642 1.00 88.81 94 ALA A CA 1
ATOM 737 C C . ALA A 1 94 ? 7.527 -2.575 -6.031 1.00 88.81 94 ALA A C 1
ATOM 739 O O . ALA A 1 94 ? 8.134 -2.953 -7.029 1.00 88.81 94 ALA A O 1
ATOM 740 N N . SER A 1 95 ? 6.463 -1.767 -6.112 1.00 87.62 95 SER A N 1
ATOM 741 C CA . SER A 1 95 ? 5.964 -1.239 -7.390 1.00 87.62 95 SER A CA 1
ATOM 742 C C . SER A 1 95 ? 7.032 -0.434 -8.135 1.00 87.62 95 SER A C 1
ATOM 744 O O . SER A 1 95 ? 7.253 -0.665 -9.318 1.00 87.62 95 SER A O 1
ATOM 746 N N . SER A 1 96 ? 7.748 0.452 -7.436 1.00 86.25 96 SER A N 1
ATOM 747 C CA . SER A 1 96 ? 8.846 1.232 -8.028 1.00 86.25 96 SER A CA 1
ATOM 748 C C . SER A 1 96 ? 9.985 0.342 -8.549 1.00 86.25 96 SER A C 1
ATOM 750 O O . SER A 1 96 ? 10.512 0.556 -9.644 1.00 86.25 96 SER A O 1
ATOM 752 N N . ALA A 1 97 ? 10.338 -0.703 -7.793 1.00 93.69 97 ALA A N 1
ATOM 753 C CA . ALA A 1 97 ? 11.343 -1.675 -8.211 1.00 93.69 97 ALA A CA 1
ATOM 754 C C . ALA A 1 97 ? 10.908 -2.455 -9.463 1.00 93.69 97 ALA A C 1
ATOM 756 O O . ALA A 1 97 ? 11.724 -2.646 -10.362 1.00 93.69 97 ALA A O 1
ATOM 757 N N . ILE A 1 98 ? 9.635 -2.860 -9.550 1.00 93.88 98 ILE A N 1
ATOM 758 C CA . ILE A 1 98 ? 9.075 -3.525 -10.737 1.00 93.88 98 ILE A CA 1
ATOM 759 C C . ILE A 1 98 ? 9.203 -2.620 -11.962 1.00 93.88 98 ILE A C 1
ATOM 761 O O . ILE A 1 98 ? 9.804 -3.042 -12.944 1.00 93.88 98 ILE A O 1
ATOM 765 N N . THR A 1 99 ? 8.745 -1.367 -11.880 1.00 94.06 99 THR A N 1
ATOM 766 C CA . THR A 1 99 ? 8.857 -0.409 -12.993 1.00 94.06 99 THR A CA 1
ATOM 767 C C . THR A 1 99 ? 10.308 -0.220 -13.435 1.00 94.06 99 THR A C 1
ATOM 769 O O . THR A 1 99 ? 10.613 -0.255 -14.622 1.00 94.06 99 THR A O 1
ATOM 772 N N . THR A 1 100 ? 11.237 -0.115 -12.481 1.00 95.81 100 THR A N 1
ATOM 773 C CA . THR A 1 100 ? 12.670 0.012 -12.788 1.00 95.81 10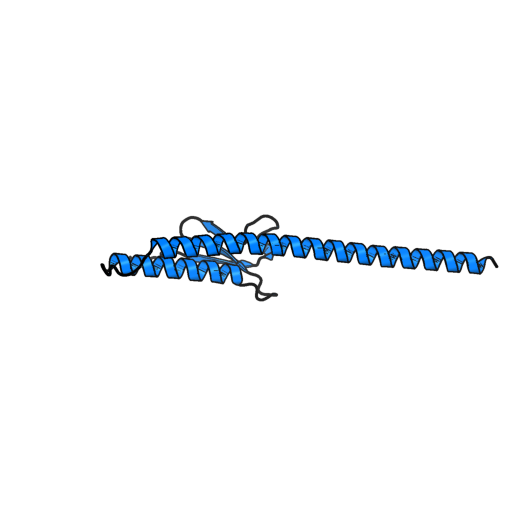0 THR A CA 1
ATOM 774 C C . THR A 1 100 ? 13.212 -1.217 -13.533 1.00 95.81 100 THR A C 1
ATOM 776 O O . THR A 1 100 ? 14.021 -1.086 -14.453 1.00 95.81 100 THR A O 1
ATOM 779 N N . LEU A 1 101 ? 12.784 -2.424 -13.149 1.00 95.62 101 LEU A N 1
ATOM 780 C CA . LEU A 1 101 ? 13.181 -3.667 -13.817 1.00 95.62 101 LEU A CA 1
ATOM 781 C C . LEU A 1 101 ? 12.559 -3.801 -15.213 1.00 95.62 101 LEU A C 1
ATOM 783 O O . LEU A 1 101 ? 13.220 -4.297 -16.127 1.00 95.62 101 LEU A O 1
ATOM 787 N N . GLU A 1 102 ? 11.321 -3.346 -15.394 1.00 97.00 102 GLU A N 1
ATOM 788 C CA . GLU A 1 102 ? 10.658 -3.285 -16.700 1.00 97.00 102 GLU A CA 1
ATOM 789 C C . GLU A 1 102 ? 11.392 -2.330 -17.648 1.00 97.00 102 GLU A C 1
ATOM 791 O O . GLU A 1 102 ? 11.714 -2.706 -18.776 1.00 97.00 102 GLU A O 1
ATOM 7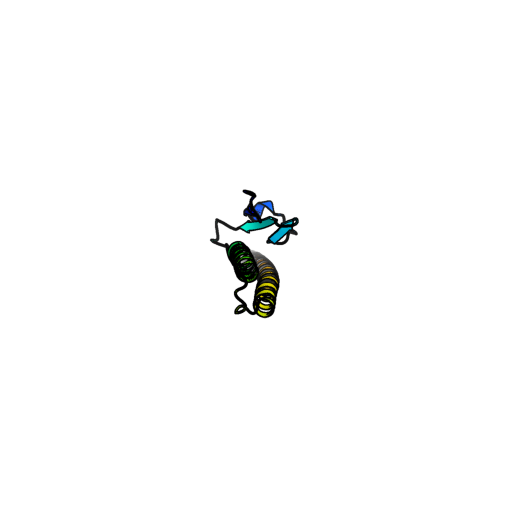96 N N . ASP A 1 103 ? 11.760 -1.140 -17.170 1.00 97.00 103 ASP A N 1
ATOM 797 C CA . ASP A 1 103 ? 12.546 -0.173 -17.939 1.00 97.00 103 ASP A CA 1
ATOM 798 C C . ASP A 1 103 ? 13.926 -0.724 -18.317 1.00 97.00 103 ASP A C 1
ATOM 800 O O . ASP A 1 103 ? 14.391 -0.556 -19.449 1.00 97.00 103 ASP A O 1
ATOM 804 N N . LEU A 1 104 ? 14.592 -1.421 -17.391 1.00 96.69 104 LEU A N 1
ATOM 805 C CA . LEU A 1 104 ? 15.867 -2.081 -17.670 1.00 96.69 104 LEU A CA 1
ATOM 806 C C . LEU A 1 104 ? 15.721 -3.130 -18.778 1.00 96.69 104 LEU A C 1
ATOM 808 O O . LEU A 1 104 ? 16.533 -3.160 -19.703 1.00 96.69 104 LEU A O 1
ATOM 812 N N . ARG A 1 105 ? 14.681 -3.967 -18.707 1.00 96.56 105 ARG A N 1
ATOM 813 C CA . ARG A 1 105 ? 14.397 -4.980 -19.727 1.00 96.56 105 ARG A CA 1
ATOM 814 C C . ARG A 1 105 ? 14.164 -4.345 -21.097 1.00 96.56 105 ARG A C 1
ATOM 816 O O . ARG A 1 105 ? 14.797 -4.757 -22.063 1.00 96.56 105 ARG A O 1
ATOM 823 N N . ASN A 1 106 ? 13.338 -3.304 -21.166 1.00 97.56 106 ASN A N 1
ATOM 824 C CA . ASN A 1 106 ? 13.075 -2.583 -22.413 1.00 97.56 106 ASN A CA 1
ATOM 825 C C . ASN A 1 106 ? 14.366 -2.016 -23.027 1.00 97.56 106 ASN A C 1
ATOM 827 O O . ASN A 1 106 ? 14.570 -2.070 -24.240 1.00 97.56 106 ASN A O 1
ATOM 831 N N . ASN A 1 107 ? 15.275 -1.502 -22.194 1.00 97.38 107 ASN A N 1
ATOM 832 C CA . ASN A 1 107 ? 16.570 -1.011 -22.660 1.00 97.38 107 ASN A CA 1
ATOM 833 C C . ASN A 1 107 ? 17.477 -2.130 -23.188 1.00 97.38 107 ASN A C 1
ATOM 835 O O . ASN A 1 107 ? 18.166 -1.920 -24.189 1.00 97.38 107 ASN A O 1
ATOM 839 N N . LEU A 1 108 ? 17.471 -3.311 -22.561 1.00 97.50 108 LEU A N 1
ATOM 840 C CA . LEU A 1 108 ? 18.205 -4.475 -23.064 1.00 97.50 108 LEU A CA 1
ATOM 841 C C . LEU A 1 108 ? 17.702 -4.894 -24.450 1.00 97.50 108 LEU A C 1
ATOM 843 O O . LEU A 1 108 ? 18.524 -5.074 -25.347 1.00 97.50 108 LEU A O 1
ATOM 847 N N . ASP A 1 109 ? 16.384 -4.935 -24.656 1.00 98.19 109 ASP A N 1
ATOM 848 C CA . ASP A 1 109 ? 15.783 -5.270 -25.954 1.00 98.19 109 ASP A CA 1
ATOM 849 C C . ASP A 1 109 ? 16.197 -4.260 -27.048 1.00 98.19 109 ASP A C 1
ATOM 851 O O . ASP A 1 109 ? 16.524 -4.629 -28.181 1.00 98.19 109 ASP A O 1
ATOM 855 N N . ILE A 1 110 ? 16.256 -2.965 -26.707 1.00 98.19 110 ILE A N 1
ATOM 856 C CA . ILE A 1 110 ? 16.733 -1.910 -27.617 1.00 98.19 110 ILE A CA 1
ATOM 857 C C . ILE A 1 110 ? 18.209 -2.116 -27.977 1.00 98.19 110 ILE A C 1
ATOM 859 O O . ILE A 1 110 ? 18.592 -1.955 -29.140 1.00 98.19 110 ILE A O 1
ATOM 863 N N . VAL A 1 111 ? 19.053 -2.432 -26.993 1.00 98.12 111 VAL A N 1
ATOM 864 C CA . VAL A 1 111 ? 20.485 -2.665 -27.219 1.00 98.12 111 VAL A CA 1
ATOM 865 C C . VAL A 1 111 ? 20.696 -3.913 -28.069 1.00 98.12 111 VAL A C 1
ATOM 867 O O . VAL A 1 111 ? 21.457 -3.852 -29.033 1.00 98.12 111 VAL A O 1
ATOM 870 N N . GLU A 1 112 ? 19.987 -5.006 -27.787 1.00 98.06 112 GLU A N 1
ATOM 871 C CA . GLU A 1 112 ? 20.044 -6.230 -28.588 1.00 98.06 112 GLU A CA 1
ATOM 872 C C . GLU A 1 112 ? 19.698 -5.947 -30.054 1.00 98.06 112 GLU A C 1
ATOM 874 O O . GLU A 1 112 ? 20.438 -6.341 -30.961 1.00 98.06 112 GLU A O 1
ATOM 879 N N . LYS A 1 113 ? 18.613 -5.203 -30.300 1.00 98.25 113 LYS A N 1
ATOM 880 C CA . LYS A 1 113 ? 18.216 -4.810 -31.655 1.00 98.25 113 LYS A CA 1
ATOM 881 C C . LYS A 1 113 ? 19.317 -4.019 -32.363 1.00 98.25 113 LYS A C 1
ATOM 883 O O . LYS A 1 113 ? 19.654 -4.337 -33.501 1.00 98.25 113 LYS A O 1
ATOM 888 N N . LYS A 1 114 ? 19.921 -3.037 -31.687 1.00 98.00 114 LYS A N 1
ATOM 889 C CA . LYS A 1 114 ? 21.028 -2.246 -32.250 1.00 98.00 114 LYS A CA 1
ATOM 890 C C . LYS A 1 114 ? 22.239 -3.113 -32.584 1.00 98.00 114 LYS A C 1
ATOM 892 O O . LYS A 1 114 ? 22.842 -2.910 -33.632 1.00 98.00 114 LYS A O 1
ATOM 897 N N . VAL A 1 115 ? 22.589 -4.076 -31.728 1.00 97.94 115 VAL A N 1
ATOM 898 C CA . VAL A 1 115 ? 23.688 -5.017 -31.997 1.00 97.94 115 VAL A CA 1
ATOM 899 C C . VAL A 1 115 ? 23.402 -5.822 -33.264 1.00 97.94 115 VAL A C 1
ATOM 901 O O . VAL A 1 115 ? 24.251 -5.870 -34.152 1.00 97.94 115 VAL A O 1
ATOM 904 N N . LYS A 1 116 ? 22.194 -6.383 -33.400 1.00 98.06 116 LYS A N 1
ATOM 905 C CA . LYS A 1 116 ? 21.788 -7.132 -34.602 1.00 98.06 116 LYS A CA 1
ATOM 906 C C . LYS A 1 116 ? 21.818 -6.270 -35.869 1.00 98.06 116 LYS A C 1
ATOM 908 O O . LYS A 1 116 ? 22.296 -6.727 -36.900 1.00 98.06 116 LYS A O 1
ATOM 913 N N . GLU A 1 117 ? 21.369 -5.018 -35.790 1.00 98.12 117 GLU A N 1
ATOM 914 C CA . GLU A 1 117 ? 21.437 -4.073 -36.913 1.00 98.12 117 GLU A CA 1
ATOM 915 C C . GLU A 1 117 ? 22.880 -3.769 -37.343 1.00 98.12 117 GLU A C 1
ATOM 917 O O . GLU A 1 117 ? 23.145 -3.646 -38.536 1.00 98.12 117 GLU A O 1
ATOM 922 N N . GLN A 1 118 ? 23.821 -3.638 -36.399 1.00 96.81 118 GLN A N 1
ATOM 923 C CA . GLN A 1 118 ? 25.234 -3.426 -36.737 1.00 96.81 118 GLN A CA 1
ATOM 924 C C . GLN A 1 118 ? 25.860 -4.660 -37.386 1.00 96.81 118 GLN A C 1
ATOM 926 O O . GLN A 1 118 ? 26.621 -4.510 -38.338 1.00 96.81 118 GLN A O 1
ATOM 931 N N . LEU A 1 119 ? 25.525 -5.861 -36.903 1.00 96.88 119 LEU A N 1
ATOM 932 C CA . LEU A 1 119 ? 25.992 -7.110 -37.507 1.00 96.88 119 LEU A CA 1
ATOM 933 C C . LEU A 1 119 ? 25.505 -7.240 -38.954 1.00 96.88 119 LEU A C 1
ATOM 935 O O . LEU A 1 119 ? 26.327 -7.420 -39.842 1.00 96.88 119 LEU A O 1
ATOM 939 N N . SER A 1 120 ? 24.210 -7.027 -39.203 1.00 97.31 120 SER A N 1
ATOM 940 C CA . SER A 1 120 ? 23.646 -7.065 -40.561 1.00 97.31 120 SER A CA 1
ATOM 941 C C . SER A 1 120 ? 24.320 -6.060 -41.501 1.00 97.31 120 SER A C 1
ATOM 943 O O . SER A 1 120 ? 24.672 -6.409 -42.620 1.00 97.31 120 SER A O 1
ATOM 945 N N . LYS A 1 121 ? 24.578 -4.827 -41.042 1.00 96.56 121 LYS A N 1
ATOM 946 C CA . LYS A 1 121 ? 25.302 -3.829 -41.849 1.00 96.56 121 LYS A CA 1
ATOM 947 C C . LYS A 1 121 ? 26.742 -4.231 -42.153 1.00 96.56 121 LYS A C 1
ATOM 949 O O . LYS A 1 121 ? 27.267 -3.838 -43.186 1.00 96.56 121 LYS A O 1
ATOM 954 N N . ALA A 1 122 ? 27.403 -4.931 -41.233 1.00 95.56 122 ALA A N 1
ATOM 955 C CA . ALA A 1 122 ? 28.752 -5.433 -41.459 1.00 95.56 122 ALA A CA 1
ATOM 956 C C . ALA A 1 122 ? 28.752 -6.586 -42.474 1.00 95.56 122 ALA A C 1
ATOM 958 O O . ALA A 1 122 ? 29.648 -6.649 -43.310 1.00 95.56 122 ALA A O 1
ATOM 959 N N . GLU A 1 123 ? 27.743 -7.458 -42.421 1.00 93.94 123 GLU A N 1
ATOM 960 C CA . GLU A 1 123 ? 27.539 -8.541 -43.389 1.00 93.94 123 GLU A CA 1
ATOM 961 C C . GLU A 1 123 ? 27.267 -8.005 -44.803 1.00 93.94 123 GLU A C 1
ATOM 963 O O . GLU A 1 123 ? 27.820 -8.543 -45.754 1.00 93.94 123 GLU A O 1
ATOM 968 N N . ASP A 1 124 ? 26.520 -6.903 -44.948 1.00 94.62 124 ASP A N 1
ATOM 969 C CA . ASP A 1 124 ? 26.254 -6.251 -46.246 1.00 94.62 124 ASP A CA 1
ATOM 970 C C . ASP A 1 124 ? 27.513 -5.681 -46.941 1.00 94.62 124 ASP A C 1
ATOM 972 O O . ASP A 1 124 ? 27.461 -5.300 -48.112 1.00 94.62 124 ASP A O 1
ATOM 976 N N . LEU A 1 125 ? 28.635 -5.556 -46.223 1.00 91.75 125 LEU A N 1
ATOM 977 C CA . LEU A 1 125 ? 29.901 -5.027 -46.749 1.00 91.75 125 LEU A CA 1
ATOM 978 C C . LEU A 1 125 ? 30.859 -6.118 -47.260 1.00 91.75 125 LEU A C 1
ATOM 980 O O . LEU A 1 125 ? 31.935 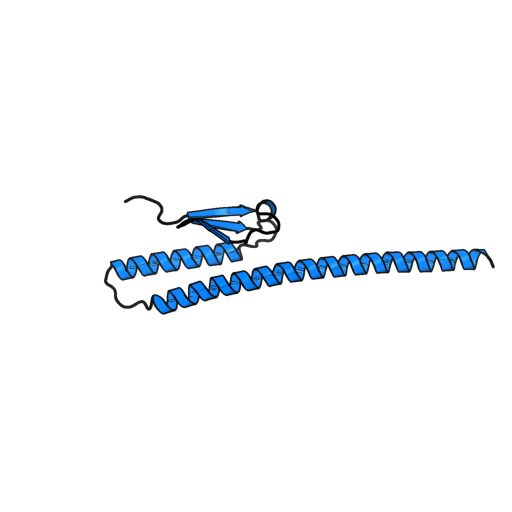-5.771 -47.759 1.00 91.75 125 LEU A O 1
ATOM 984 N N . LEU A 1 126 ? 30.506 -7.397 -47.106 1.00 78.19 126 LEU A N 1
ATOM 985 C CA . LEU A 1 126 ? 31.268 -8.561 -47.578 1.00 78.19 126 LEU A CA 1
ATOM 986 C C . LEU A 1 126 ? 30.745 -9.057 -48.931 1.00 78.19 126 LEU A C 1
ATOM 988 O O . LEU A 1 126 ? 31.602 -9.446 -49.759 1.00 78.19 126 LEU A O 1
#

Sequence (126 aa):
MRGAVCGIGLMERKWMGVRQHVVGQEDENFIVGVDWDNDDFLALEVVYRTLRAQLIAEEIRSSGEDEIDVDALRKHLTQAKTKLGLFQSMKGGASSAITTLEDLRNNLDIVEKKVKEQLSKAEDLL